Protein AF-A0A7J4UJZ7-F1 (afdb_monomer_lite)

Foldseek 3Di:
DWFWFQQPVPRDIDTDDAPDWDWDQDPVRDIAIEGEHEDAPVLQDQDDDDPDDDPVNVVSNSVSSRVVRRQVRVCVVQVVVVHYYDYDHPCNVCVPPPPD

Sequence (100 aa):
MFIPYVSPIDNKKHRYFVDFKIKTRNKRGFVETHLIEIKPKKQCKPPTKPKRMSKRYITEVQTWGINSAKWEAAKVYADLRGWKFQIITEDTLFAGKNNG

Secondary structure (DSSP, 8-state):
--EEEE-TTT--EEEE--SEEEEEE-TTS-EEEEEEEE--GGGGSPPPPPSS--HHHHHHHHHHHHHHHHHHHHHHHHHTTT-EEEEE-HHHHHTTS---

pLDDT: mean 92.51, std 11.06, range [41.94, 98.38]

Structure (mmCIF, N/CA/C/O backbone):
data_AF-A0A7J4UJZ7-F1
#
_entry.id   AF-A0A7J4UJZ7-F1
#
loop_
_atom_site.group_PDB
_atom_site.id
_atom_site.type_symbol
_atom_site.label_atom_id
_atom_site.label_alt_id
_atom_site.label_comp_id
_atom_site.label_asym_id
_atom_site.label_entity_id
_atom_site.label_seq_id
_atom_site.pdbx_PDB_ins_code
_atom_site.Cartn_x
_atom_site.Cartn_y
_atom_site.Cartn_z
_atom_site.occupancy
_atom_site.B_iso_or_equiv
_atom_site.auth_seq_id
_atom_site.auth_comp_id
_atom_site.auth_asym_id
_atom_site.auth_atom_id
_atom_site.pdbx_PDB_model_num
ATOM 1 N N . MET A 1 1 ? -0.443 -7.370 12.210 1.00 88.62 1 MET A N 1
ATOM 2 C CA . MET A 1 1 ? -1.473 -7.886 11.271 1.00 88.62 1 MET A CA 1
ATOM 3 C C . MET A 1 1 ? -0.858 -7.919 9.884 1.00 88.62 1 MET A C 1
ATOM 5 O O . MET A 1 1 ? -0.064 -7.034 9.605 1.00 88.62 1 MET A O 1
ATOM 9 N N . PHE A 1 2 ? -1.200 -8.891 9.041 1.00 95.81 2 PHE A N 1
ATOM 10 C CA . PHE A 1 2 ? -0.784 -8.889 7.639 1.00 95.81 2 PHE A CA 1
ATOM 11 C C . PHE A 1 2 ? -1.987 -9.090 6.719 1.00 95.81 2 PHE A C 1
ATOM 13 O O . PHE A 1 2 ? -3.005 -9.648 7.132 1.00 95.81 2 PHE A O 1
ATOM 20 N N . ILE A 1 3 ? -1.842 -8.638 5.481 1.00 97.31 3 ILE A N 1
ATOM 21 C CA . ILE A 1 3 ? -2.825 -8.752 4.410 1.00 97.31 3 ILE A CA 1
ATOM 22 C C . ILE A 1 3 ? -2.174 -9.588 3.303 1.00 97.31 3 ILE A C 1
ATOM 24 O O . ILE A 1 3 ? -1.100 -9.215 2.821 1.00 97.31 3 ILE A O 1
ATOM 28 N N . PRO A 1 4 ? -2.737 -10.748 2.933 1.00 97.69 4 PRO A N 1
ATOM 29 C CA . PRO A 1 4 ? -2.195 -11.538 1.839 1.00 97.69 4 PRO A CA 1
ATOM 30 C C . PRO A 1 4 ? -2.475 -10.842 0.502 1.00 97.69 4 PRO A C 1
ATOM 32 O O . PRO A 1 4 ? -3.580 -10.359 0.276 1.00 97.69 4 PRO A O 1
ATOM 35 N N . TYR A 1 5 ? -1.492 -10.829 -0.393 1.00 98.25 5 TYR A N 1
ATOM 36 C CA .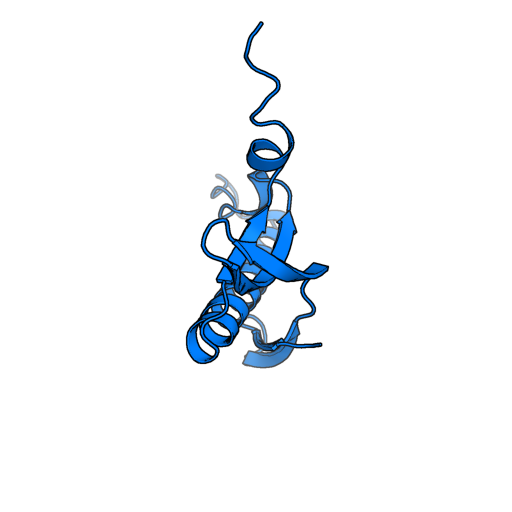 TYR A 1 5 ? -1.661 -10.373 -1.775 1.00 98.25 5 TYR A CA 1
ATOM 37 C C . TYR A 1 5 ? -0.871 -11.275 -2.725 1.00 98.25 5 TYR A C 1
ATOM 39 O O . TYR A 1 5 ? 0.067 -11.951 -2.300 1.00 98.25 5 TYR A O 1
ATOM 47 N N . VAL A 1 6 ? -1.246 -11.306 -4.003 1.00 98.00 6 VAL A N 1
ATOM 48 C CA . VAL A 1 6 ? -0.453 -11.977 -5.042 1.00 98.00 6 VAL A CA 1
ATOM 49 C C . VAL A 1 6 ? 0.424 -10.932 -5.715 1.00 98.00 6 VAL A C 1
ATOM 51 O O . VAL A 1 6 ? -0.069 -9.895 -6.158 1.00 98.00 6 VAL A O 1
ATOM 54 N N . SER A 1 7 ? 1.730 -11.173 -5.756 1.00 97.19 7 SER A N 1
ATOM 55 C CA . SER A 1 7 ? 2.659 -10.264 -6.422 1.00 97.19 7 SER A CA 1
ATOM 56 C C . SER A 1 7 ? 2.544 -10.435 -7.941 1.00 97.19 7 SER A C 1
ATOM 58 O O . SER A 1 7 ? 2.648 -11.558 -8.434 1.00 97.19 7 SER A O 1
ATOM 60 N N . PRO A 1 8 ? 2.370 -9.345 -8.710 1.00 96.88 8 PRO A N 1
ATOM 61 C CA . PRO A 1 8 ? 2.224 -9.429 -10.162 1.00 96.88 8 PRO A CA 1
ATOM 62 C C . PRO A 1 8 ? 3.541 -9.763 -10.879 1.00 96.88 8 PRO A C 1
ATOM 64 O O . PRO A 1 8 ? 3.537 -9.983 -12.084 1.00 96.88 8 PRO A O 1
ATOM 67 N N . ILE A 1 9 ? 4.670 -9.771 -10.162 1.00 96.31 9 ILE A N 1
ATOM 68 C CA . ILE A 1 9 ? 5.999 -9.998 -10.747 1.00 96.31 9 ILE A CA 1
ATOM 69 C C . ILE A 1 9 ? 6.348 -11.484 -10.795 1.00 96.31 9 ILE A C 1
ATOM 71 O O . ILE A 1 9 ? 6.948 -11.946 -11.758 1.00 96.31 9 ILE A O 1
ATOM 75 N N . ASP A 1 10 ? 5.978 -12.228 -9.756 1.00 96.56 10 ASP A N 1
ATOM 76 C CA . ASP A 1 10 ? 6.312 -13.645 -9.594 1.00 96.56 10 ASP A CA 1
ATOM 77 C C . ASP A 1 10 ? 5.074 -14.546 -9.469 1.00 96.56 10 ASP A C 1
ATOM 79 O O . ASP A 1 10 ? 5.217 -15.764 -9.387 1.00 96.56 10 ASP A O 1
ATOM 83 N N . ASN A 1 11 ? 3.870 -13.963 -9.452 1.00 96.81 11 ASN A N 1
ATOM 84 C CA . ASN A 1 11 ? 2.585 -14.642 -9.282 1.00 96.81 11 ASN A CA 1
ATOM 85 C C . ASN A 1 11 ? 2.490 -15.495 -8.000 1.00 96.81 11 ASN A C 1
ATOM 87 O O . ASN A 1 11 ? 1.727 -16.460 -7.927 1.00 96.81 11 ASN A O 1
ATOM 91 N N . LYS A 1 12 ? 3.272 -15.160 -6.965 1.00 97.81 12 LYS A N 1
ATOM 92 C CA . LYS A 1 12 ? 3.263 -15.861 -5.671 1.00 97.81 12 LYS A CA 1
ATOM 93 C C . LYS A 1 12 ? 2.476 -15.076 -4.630 1.00 97.81 12 LYS A C 1
ATOM 95 O O . LYS A 1 12 ? 2.261 -13.874 -4.766 1.00 97.81 12 LYS A O 1
ATOM 100 N N . LYS A 1 13 ? 2.040 -15.759 -3.567 1.00 97.94 13 LYS A N 1
ATOM 101 C CA . LYS A 1 13 ? 1.401 -15.122 -2.405 1.00 97.94 13 LYS A CA 1
ATOM 102 C C . LYS A 1 13 ? 2.462 -14.500 -1.498 1.00 97.94 13 LYS A C 1
ATOM 104 O O . LYS A 1 13 ? 3.407 -15.171 -1.094 1.00 97.94 13 LYS A O 1
ATOM 109 N N . HIS A 1 14 ? 2.255 -13.243 -1.130 1.00 98.38 14 HIS A N 1
ATOM 110 C CA . HIS A 1 14 ? 3.113 -12.454 -0.250 1.00 98.38 14 HIS A CA 1
ATOM 111 C C . HIS A 1 14 ? 2.297 -11.831 0.883 1.00 98.38 14 HIS A C 1
ATOM 113 O O . HIS A 1 14 ? 1.064 -11.808 0.861 1.00 98.38 14 HIS A O 1
ATOM 119 N N .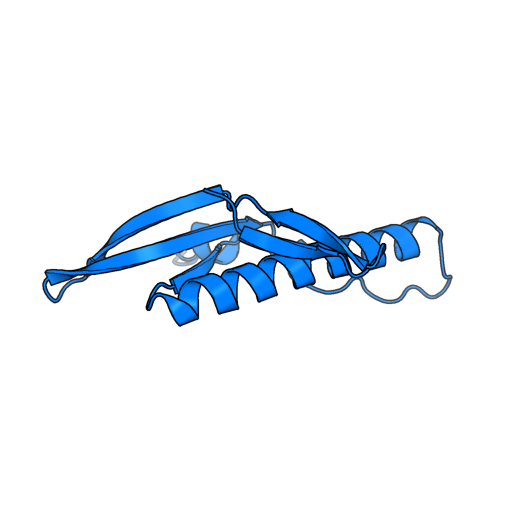 ARG A 1 15 ? 3.000 -11.322 1.898 1.00 98.06 15 ARG A N 1
ATOM 120 C CA . ARG A 1 15 ? 2.400 -10.631 3.044 1.00 98.06 15 ARG A CA 1
ATOM 121 C C . ARG A 1 15 ? 2.651 -9.134 2.937 1.00 98.06 15 ARG A C 1
ATOM 123 O O . ARG A 1 15 ? 3.796 -8.707 2.820 1.00 98.06 15 ARG A O 1
ATOM 130 N N . TYR A 1 16 ? 1.587 -8.350 3.021 1.00 97.94 16 TYR A N 1
ATOM 131 C CA . TYR A 1 16 ? 1.643 -6.902 3.151 1.00 97.94 16 TYR A CA 1
ATOM 132 C C . TYR A 1 16 ? 1.358 -6.497 4.599 1.00 97.94 16 TYR A C 1
ATOM 134 O O . TYR A 1 16 ? 0.371 -6.929 5.197 1.00 97.94 16 TYR A O 1
ATOM 142 N N . PHE A 1 17 ? 2.237 -5.675 5.159 1.00 97.50 17 PHE A N 1
ATOM 143 C CA . PHE A 1 17 ? 2.078 -5.051 6.464 1.00 97.50 17 PHE A CA 1
ATOM 144 C C . PHE A 1 17 ? 1.846 -3.561 6.230 1.00 97.50 17 PHE A C 1
ATOM 146 O O . PHE A 1 17 ? 2.715 -2.904 5.666 1.00 97.50 17 PHE A O 1
ATOM 153 N N . VAL A 1 18 ? 0.665 -3.075 6.609 1.00 96.62 18 VAL A N 1
ATOM 154 C CA . VAL A 1 18 ? 0.333 -1.642 6.591 1.00 96.62 18 VAL A CA 1
ATOM 155 C C . VAL A 1 18 ? 1.055 -0.930 7.732 1.00 96.62 18 VAL A C 1
ATOM 157 O O . VAL A 1 18 ? 1.295 -1.553 8.771 1.00 96.62 18 VAL A O 1
ATOM 160 N N . ASP A 1 19 ? 1.338 0.361 7.571 1.00 97.00 19 ASP A N 1
ATOM 161 C CA . ASP A 1 19 ? 2.020 1.153 8.603 1.00 97.00 19 ASP A CA 1
ATOM 162 C C . ASP A 1 19 ? 1.207 1.229 9.900 1.00 97.00 19 ASP A C 1
ATOM 164 O O . ASP A 1 19 ? 1.732 0.988 10.988 1.00 97.00 19 ASP A O 1
ATOM 168 N N . PHE A 1 20 ? -0.100 1.506 9.794 1.00 97.25 20 PHE A N 1
ATOM 169 C CA . PHE A 1 20 ? -0.972 1.605 10.963 1.00 97.25 20 PHE A CA 1
ATOM 170 C C . PHE A 1 20 ? -2.312 0.903 10.776 1.00 97.25 20 PHE A C 1
ATOM 172 O O . PHE A 1 20 ? -2.938 0.919 9.715 1.00 97.25 20 PHE A O 1
ATOM 179 N N . LYS A 1 21 ? -2.801 0.342 11.882 1.00 97.19 21 LYS A N 1
ATOM 180 C CA . LYS A 1 21 ? -4.195 -0.053 12.065 1.00 97.19 21 LYS A CA 1
ATOM 181 C C . LYS A 1 21 ? -4.724 0.669 13.291 1.00 97.19 21 LYS A C 1
ATOM 183 O O . LYS A 1 21 ? -4.327 0.342 14.407 1.00 97.19 21 LYS A O 1
ATOM 188 N N . ILE A 1 22 ? -5.627 1.617 13.088 1.00 96.44 22 ILE A N 1
ATOM 189 C CA . ILE A 1 22 ? -6.177 2.437 14.169 1.00 96.44 22 ILE A CA 1
ATOM 190 C C . ILE A 1 22 ? -7.673 2.194 14.326 1.00 96.44 22 ILE A C 1
ATOM 192 O O . ILE A 1 22 ? -8.359 1.800 13.382 1.00 96.44 22 ILE A O 1
ATOM 196 N N . LYS A 1 23 ? -8.179 2.445 15.532 1.00 96.62 23 LYS A N 1
ATOM 197 C CA . LYS A 1 23 ? -9.610 2.574 15.792 1.00 96.62 23 LYS A CA 1
ATOM 198 C C . LYS A 1 23 ? -9.894 4.009 16.196 1.00 96.62 23 LYS A C 1
ATOM 200 O O . LYS A 1 23 ? -9.217 4.541 17.069 1.00 96.62 23 LYS A O 1
ATOM 205 N N . THR A 1 24 ? -10.883 4.620 15.572 1.00 94.56 24 THR A N 1
ATOM 206 C CA . THR A 1 24 ? -11.313 5.987 15.862 1.00 94.56 24 THR A CA 1
ATOM 207 C C . THR A 1 24 ? -12.773 5.956 16.283 1.00 94.56 24 THR A C 1
ATOM 209 O O . THR A 1 24 ? -13.522 5.060 15.897 1.00 94.56 24 THR A O 1
ATOM 212 N N . ARG A 1 25 ? -13.193 6.912 17.111 1.00 95.12 25 ARG A N 1
ATOM 213 C CA . ARG A 1 25 ? -14.612 7.140 17.384 1.00 95.12 25 ARG A CA 1
ATOM 214 C C . ARG A 1 25 ? -15.030 8.381 16.612 1.00 95.12 25 ARG A C 1
ATOM 216 O O . ARG A 1 25 ? -14.457 9.448 16.818 1.00 95.12 25 ARG A O 1
ATOM 223 N N . ASN A 1 26 ? -15.988 8.243 15.702 1.00 91.38 26 ASN A N 1
ATOM 224 C CA . ASN A 1 26 ? -16.475 9.380 14.930 1.00 91.38 26 ASN A CA 1
ATOM 225 C C . ASN A 1 26 ? -17.386 10.282 15.788 1.00 91.38 26 ASN A C 1
ATOM 227 O O . ASN A 1 26 ? -17.788 9.920 16.895 1.00 91.38 26 ASN A O 1
ATOM 231 N N . LYS A 1 27 ? -17.750 11.463 15.267 1.00 92.12 27 LYS A N 1
ATOM 232 C CA . LYS A 1 27 ? -18.602 12.441 15.977 1.00 92.12 27 LYS A CA 1
ATOM 233 C C . LYS A 1 27 ? -19.981 11.898 16.376 1.00 92.12 27 LYS A C 1
ATOM 235 O O . LYS A 1 27 ? -20.614 12.450 17.263 1.00 92.12 27 LYS A O 1
ATOM 240 N N . ARG A 1 28 ? -20.448 10.830 15.722 1.00 93.50 28 ARG A N 1
ATOM 241 C CA . ARG A 1 28 ? -21.721 10.155 16.017 1.00 93.50 28 ARG A CA 1
ATOM 242 C C . ARG A 1 28 ? -21.569 9.036 17.057 1.00 93.50 28 ARG A C 1
ATOM 244 O O . ARG A 1 28 ? -22.530 8.336 17.340 1.00 93.50 28 ARG A O 1
ATOM 251 N N . GLY A 1 29 ? -20.369 8.842 17.606 1.00 93.19 29 GLY A N 1
ATOM 252 C CA . GLY A 1 29 ? -20.083 7.837 18.624 1.00 93.19 29 GLY A CA 1
ATOM 253 C C . GLY A 1 29 ? -19.750 6.444 18.083 1.00 93.19 29 GLY A C 1
ATOM 254 O O . GLY A 1 29 ? -19.396 5.581 18.887 1.00 93.19 29 GLY A O 1
ATOM 255 N N . PHE A 1 30 ? -19.794 6.211 16.766 1.00 94.00 3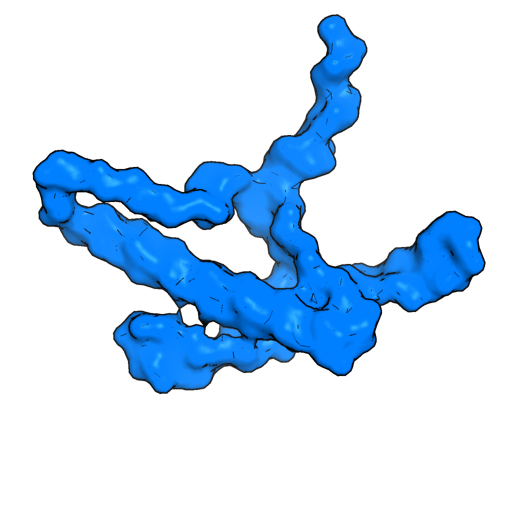0 PHE A N 1
ATOM 256 C CA . PHE A 1 30 ? -19.458 4.908 16.182 1.00 94.00 30 PHE A CA 1
ATOM 257 C C . PHE A 1 30 ? -17.947 4.685 16.150 1.00 94.00 30 PHE A C 1
ATOM 259 O O . PHE A 1 30 ? -17.180 5.606 15.861 1.00 94.00 30 PHE A O 1
ATOM 266 N N . VAL A 1 31 ? -17.527 3.449 16.431 1.00 96.12 31 VAL A N 1
ATOM 267 C CA . VAL A 1 31 ? -16.123 3.039 16.337 1.00 96.12 31 VAL A CA 1
ATOM 268 C C . VAL A 1 31 ? -15.833 2.564 14.917 1.00 96.12 31 VAL A C 1
ATOM 270 O O . VAL A 1 31 ? -16.434 1.603 14.445 1.00 96.12 31 VAL A O 1
ATOM 273 N N . GLU A 1 32 ? -14.881 3.212 14.260 1.00 96.44 32 GLU A N 1
ATOM 274 C CA . GLU A 1 32 ? -14.412 2.878 12.918 1.00 96.44 32 GLU A CA 1
ATOM 275 C C . GLU A 1 32 ? -12.994 2.310 13.000 1.00 96.44 32 GLU A C 1
ATOM 277 O O . GLU A 1 32 ? -12.179 2.743 13.814 1.00 96.44 32 GLU A O 1
ATOM 282 N N . THR A 1 33 ? -12.683 1.318 12.166 1.00 97.38 33 THR A N 1
ATOM 283 C CA . THR A 1 33 ? -11.315 0.798 12.031 1.00 97.38 33 THR A CA 1
ATOM 284 C C . THR A 1 33 ? -10.728 1.278 10.712 1.00 97.38 33 THR A C 1
ATOM 286 O O . THR A 1 33 ? -11.359 1.138 9.665 1.00 97.38 33 THR A O 1
ATOM 289 N N . HIS A 1 34 ? -9.510 1.812 10.764 1.00 97.12 34 HIS A N 1
ATOM 290 C CA . HIS A 1 34 ? -8.783 2.306 9.602 1.00 97.12 34 HIS A CA 1
ATOM 291 C C . HIS A 1 34 ? -7.463 1.552 9.442 1.00 97.12 34 HIS A C 1
ATOM 293 O O . HIS A 1 34 ? -6.742 1.324 10.415 1.00 97.12 34 HIS A O 1
ATOM 299 N N . LEU A 1 35 ? -7.150 1.187 8.205 1.00 98.06 35 LEU A N 1
ATOM 300 C CA . LEU A 1 35 ? -5.847 0.724 7.755 1.00 98.06 35 LEU A CA 1
ATOM 301 C C . LEU A 1 35 ? -5.186 1.876 7.004 1.00 98.06 35 LEU A C 1
ATOM 303 O O . LEU A 1 35 ? -5.783 2.430 6.082 1.00 98.06 35 LEU A O 1
ATOM 307 N N . ILE A 1 36 ? -3.982 2.253 7.415 1.00 97.12 36 ILE A N 1
ATOM 308 C CA . ILE A 1 36 ? -3.296 3.439 6.911 1.00 97.12 36 ILE A CA 1
ATOM 309 C C . ILE A 1 36 ? -1.916 3.044 6.399 1.00 97.12 36 ILE A C 1
ATOM 311 O O . ILE A 1 36 ? -1.157 2.380 7.105 1.00 97.12 36 ILE A O 1
ATOM 315 N N . GLU A 1 37 ? -1.606 3.508 5.195 1.00 97.50 37 GLU A N 1
ATOM 316 C CA . GLU A 1 37 ? -0.264 3.516 4.614 1.00 97.50 37 GLU A CA 1
ATOM 317 C C . GLU A 1 37 ? 0.197 4.971 4.454 1.00 97.50 37 GLU A C 1
ATOM 319 O O . GLU A 1 37 ? -0.560 5.808 3.964 1.00 97.50 37 GLU A O 1
ATOM 324 N N . ILE A 1 38 ? 1.436 5.280 4.820 1.00 95.56 38 ILE A N 1
ATOM 325 C CA . ILE A 1 38 ? 2.075 6.576 4.597 1.00 95.56 38 ILE A CA 1
ATOM 326 C C . ILE A 1 38 ? 3.034 6.456 3.412 1.00 95.56 38 ILE A C 1
ATOM 328 O O . ILE A 1 38 ? 4.002 5.691 3.433 1.00 95.56 38 ILE A O 1
ATOM 332 N N . LYS A 1 39 ? 2.803 7.251 2.363 1.00 94.31 39 LYS A N 1
ATOM 333 C CA . LYS A 1 39 ? 3.697 7.320 1.198 1.00 94.31 39 LYS A CA 1
ATOM 334 C C . LYS A 1 39 ? 3.825 8.735 0.660 1.00 94.31 39 LYS A C 1
ATOM 336 O O . LYS A 1 39 ? 2.842 9.468 0.660 1.00 94.31 39 LYS A O 1
ATOM 341 N N . PRO A 1 40 ? 4.989 9.101 0.094 1.00 94.38 40 PRO A N 1
ATOM 342 C CA . PRO A 1 40 ? 5.093 10.316 -0.699 1.00 94.38 40 PRO A CA 1
ATOM 343 C C . PRO A 1 40 ? 4.114 10.279 -1.879 1.00 94.38 40 PRO A C 1
ATOM 345 O O . PRO A 1 40 ? 4.034 9.271 -2.595 1.00 94.38 40 PRO A O 1
ATOM 348 N N . LYS A 1 41 ? 3.425 11.385 -2.162 1.00 93.06 41 LYS A N 1
ATOM 349 C CA . LYS A 1 41 ? 2.436 11.493 -3.248 1.00 93.06 41 LYS A CA 1
ATOM 350 C C . LYS A 1 41 ? 3.019 11.116 -4.603 1.00 93.06 41 LYS A C 1
ATOM 352 O O . LYS A 1 41 ? 2.350 10.485 -5.421 1.00 93.06 41 LYS A O 1
ATOM 357 N N . LYS A 1 42 ? 4.291 11.447 -4.836 1.00 90.25 42 LYS A N 1
ATOM 358 C CA . LYS A 1 42 ? 5.018 11.076 -6.061 1.00 90.25 42 LYS A CA 1
ATOM 359 C C . LYS A 1 42 ? 5.059 9.560 -6.298 1.00 90.25 42 LYS A C 1
ATOM 361 O O . LYS A 1 42 ? 5.053 9.141 -7.448 1.00 90.25 42 LYS A O 1
ATOM 366 N N . GLN A 1 43 ? 5.082 8.747 -5.239 1.00 89.75 43 GLN A N 1
ATOM 367 C CA . GLN A 1 43 ? 5.103 7.280 -5.332 1.00 89.75 43 GLN A CA 1
ATOM 368 C C . GLN A 1 43 ? 3.708 6.667 -5.507 1.00 89.75 43 GLN A C 1
ATOM 370 O O . GLN A 1 43 ? 3.589 5.492 -5.840 1.00 89.75 43 GLN A O 1
ATOM 375 N N . CYS A 1 44 ? 2.651 7.457 -5.317 1.00 92.19 44 CYS A N 1
ATOM 376 C CA . CYS A 1 44 ? 1.266 7.022 -5.496 1.00 92.19 44 CYS A CA 1
ATOM 377 C C . CYS A 1 44 ? 0.825 7.041 -6.971 1.00 92.19 44 CYS A C 1
ATOM 379 O O . CYS A 1 44 ? -0.333 6.769 -7.276 1.00 92.19 44 CYS A O 1
ATOM 381 N N . LYS A 1 45 ? 1.729 7.386 -7.895 1.00 91.94 45 LYS A N 1
ATOM 382 C CA . LYS A 1 45 ? 1.467 7.481 -9.334 1.00 91.94 45 LYS A CA 1
ATOM 383 C C . LYS A 1 45 ? 2.374 6.527 -10.112 1.00 91.94 45 LYS A C 1
ATOM 385 O O . LYS A 1 45 ? 3.504 6.294 -9.677 1.00 91.94 45 LYS A O 1
ATOM 390 N N . PRO A 1 46 ? 1.907 5.993 -11.254 1.00 91.25 46 PRO A N 1
ATOM 391 C CA . PRO A 1 46 ? 2.746 5.177 -12.118 1.00 91.25 46 PRO A CA 1
ATOM 392 C C . PRO A 1 46 ? 3.953 5.983 -12.619 1.00 91.25 46 PRO A C 1
ATOM 394 O O . PRO A 1 46 ? 3.833 7.194 -12.840 1.00 91.25 46 PRO A O 1
ATOM 397 N N . PRO A 1 47 ? 5.115 5.338 -12.814 1.00 91.06 47 PRO A N 1
ATOM 398 C CA . PRO A 1 47 ? 6.293 6.009 -13.340 1.00 91.06 47 PRO A CA 1
ATOM 399 C C . PRO A 1 47 ? 6.039 6.502 -14.768 1.00 91.06 47 PRO A C 1
ATOM 401 O O . PRO A 1 47 ? 5.508 5.782 -15.618 1.00 91.06 47 PRO A O 1
ATOM 404 N N . THR A 1 48 ? 6.447 7.738 -15.046 1.00 91.31 48 THR A N 1
ATOM 405 C CA . THR A 1 48 ? 6.299 8.350 -16.368 1.00 91.31 48 THR A CA 1
ATOM 406 C C . THR A 1 48 ? 7.154 7.613 -17.392 1.00 91.31 48 THR A C 1
ATOM 408 O O . THR A 1 48 ? 8.347 7.410 -17.171 1.00 91.31 48 THR A O 1
ATOM 411 N N . LYS A 1 49 ? 6.559 7.240 -18.530 1.00 90.44 49 LYS A N 1
ATOM 412 C CA . LYS A 1 49 ? 7.267 6.539 -19.607 1.00 90.44 49 LYS A CA 1
ATOM 413 C C . LYS A 1 49 ? 8.410 7.413 -20.158 1.00 90.44 49 LYS A C 1
ATOM 415 O O . LYS A 1 49 ? 8.136 8.488 -20.696 1.00 90.44 49 LYS A O 1
ATOM 420 N N . PRO A 1 50 ? 9.680 6.986 -20.048 1.00 89.94 50 PRO A N 1
ATOM 421 C CA . PRO A 1 50 ? 10.809 7.730 -20.589 1.00 89.94 50 PRO A CA 1
ATOM 422 C C . PRO A 1 50 ? 10.930 7.522 -22.105 1.00 89.94 50 PRO A C 1
ATOM 424 O O . PRO A 1 50 ? 10.445 6.531 -22.650 1.00 89.94 50 PRO A O 1
ATOM 427 N N . LYS A 1 51 ? 11.665 8.413 -22.789 1.00 89.50 51 LYS A N 1
ATOM 428 C CA . LYS A 1 51 ? 12.009 8.242 -24.217 1.00 89.50 51 LYS A CA 1
ATOM 429 C C . LYS A 1 51 ? 12.831 6.972 -24.475 1.00 89.50 51 LYS A C 1
ATOM 431 O O . LYS A 1 51 ? 12.662 6.328 -25.502 1.00 89.50 51 LYS A O 1
ATOM 436 N N . ARG A 1 52 ? 13.711 6.607 -23.535 1.00 89.38 52 ARG A N 1
ATOM 437 C CA . ARG A 1 52 ? 14.511 5.376 -23.572 1.00 89.38 52 ARG A CA 1
ATOM 438 C C . ARG A 1 52 ? 14.135 4.479 -22.403 1.00 89.38 52 ARG A C 1
ATOM 440 O O . ARG A 1 52 ? 14.252 4.889 -21.249 1.00 89.38 52 ARG A O 1
ATOM 447 N N . MET A 1 53 ? 13.765 3.240 -22.707 1.00 91.06 53 MET A N 1
ATOM 448 C CA . MET A 1 53 ? 13.515 2.199 -21.710 1.00 91.06 53 MET A CA 1
ATOM 449 C C . MET A 1 53 ? 14.831 1.839 -21.012 1.00 91.06 53 MET A C 1
ATOM 451 O O . MET A 1 53 ? 15.685 1.155 -21.573 1.00 91.06 53 MET A O 1
ATOM 455 N N . SER A 1 54 ? 15.026 2.359 -19.803 1.00 94.19 54 SER A N 1
ATOM 456 C CA . SER A 1 54 ? 16.195 2.064 -18.974 1.00 94.19 54 SER A CA 1
ATOM 457 C C . SER A 1 54 ? 15.886 0.934 -17.992 1.00 94.19 54 SER A C 1
ATOM 459 O O . SER A 1 54 ? 14.730 0.721 -17.625 1.00 94.19 54 SER A O 1
ATOM 461 N N . LYS A 1 55 ? 16.923 0.242 -17.501 1.00 94.44 55 LYS A N 1
ATOM 462 C CA . LYS A 1 55 ? 16.769 -0.746 -16.416 1.00 94.44 55 LYS A CA 1
ATOM 463 C C . LYS A 1 55 ? 16.073 -0.133 -15.197 1.00 94.44 55 LYS A C 1
ATOM 465 O O . LYS A 1 55 ? 15.173 -0.741 -14.634 1.00 94.44 55 LYS A O 1
ATOM 470 N N . ARG A 1 56 ? 16.432 1.113 -14.866 1.00 92.88 56 ARG A N 1
ATOM 471 C CA . ARG A 1 56 ? 15.804 1.889 -13.792 1.00 92.88 56 ARG A CA 1
ATOM 472 C C . ARG A 1 56 ? 14.294 2.030 -13.989 1.00 92.88 56 ARG A C 1
ATOM 474 O O . ARG A 1 56 ? 13.550 1.769 -13.053 1.00 92.88 56 ARG A O 1
ATOM 481 N N . TYR A 1 57 ? 13.843 2.391 -15.191 1.00 93.94 57 TYR A N 1
ATOM 482 C CA . TYR A 1 57 ? 12.411 2.513 -15.472 1.00 93.94 57 TYR A CA 1
ATOM 483 C C . TYR A 1 57 ? 11.673 1.182 -15.292 1.00 93.94 57 TYR A C 1
ATOM 485 O O . TYR A 1 57 ? 10.602 1.151 -14.696 1.00 93.94 57 TYR A O 1
ATOM 493 N N . ILE A 1 58 ? 12.264 0.072 -15.743 1.00 93.75 58 ILE A N 1
ATOM 494 C CA . ILE A 1 58 ? 11.680 -1.264 -15.559 1.00 93.75 58 ILE A CA 1
ATOM 495 C C . ILE A 1 58 ? 11.525 -1.577 -14.061 1.00 93.75 58 ILE A C 1
ATOM 497 O O . ILE A 1 58 ? 10.450 -1.994 -13.636 1.00 93.75 58 ILE A O 1
ATOM 501 N N . THR A 1 59 ? 12.549 -1.312 -13.245 1.00 95.06 59 THR A N 1
ATOM 502 C CA . THR A 1 59 ? 12.485 -1.502 -11.785 1.00 95.06 59 THR A CA 1
ATOM 503 C C . THR A 1 59 ? 11.431 -0.611 -11.121 1.00 95.06 59 THR A C 1
ATOM 505 O O . THR A 1 59 ? 10.719 -1.061 -10.221 1.00 95.06 59 THR A O 1
ATOM 508 N N . GLU A 1 60 ? 11.295 0.640 -11.565 1.00 94.31 60 GLU A N 1
ATOM 509 C CA . GLU A 1 60 ? 10.266 1.565 -11.075 1.00 94.31 60 GLU A CA 1
ATOM 510 C C . GLU A 1 60 ? 8.855 1.053 -11.409 1.00 94.31 60 GLU A C 1
ATOM 512 O O . GLU A 1 60 ? 7.986 1.051 -10.536 1.00 94.31 60 GLU A O 1
ATOM 517 N N . VAL A 1 61 ? 8.634 0.542 -12.627 1.00 94.69 61 VAL A N 1
ATOM 518 C CA . VAL A 1 61 ? 7.356 -0.070 -13.044 1.00 94.69 61 VAL A CA 1
ATOM 519 C C . VAL A 1 61 ? 7.039 -1.307 -12.207 1.00 94.69 61 VAL A C 1
ATOM 521 O O . VAL A 1 61 ? 5.918 -1.442 -11.720 1.00 94.69 61 VAL A O 1
ATOM 524 N N . GLN A 1 62 ? 8.018 -2.191 -11.993 1.00 95.75 62 GLN A N 1
ATOM 525 C CA . GLN A 1 62 ? 7.835 -3.392 -11.174 1.00 95.75 62 GLN A CA 1
ATOM 526 C C . GLN A 1 62 ? 7.480 -3.038 -9.726 1.00 95.75 62 GLN A C 1
ATOM 528 O O . GLN A 1 62 ? 6.545 -3.597 -9.154 1.00 95.75 62 GLN A O 1
ATOM 533 N N . THR A 1 63 ? 8.195 -2.073 -9.146 1.00 95.69 63 THR A N 1
ATOM 534 C CA . THR A 1 63 ? 7.960 -1.602 -7.776 1.00 95.69 63 THR A CA 1
ATOM 535 C C . THR A 1 63 ? 6.574 -0.981 -7.639 1.00 95.69 63 THR A C 1
ATOM 537 O O . THR A 1 63 ? 5.861 -1.270 -6.675 1.00 95.69 63 THR A O 1
ATOM 540 N N . TRP A 1 64 ? 6.168 -0.160 -8.612 1.00 95.75 64 TRP A N 1
ATOM 541 C CA . TRP A 1 64 ? 4.824 0.402 -8.654 1.00 95.75 64 TRP A CA 1
ATOM 542 C C . TRP A 1 64 ? 3.764 -0.701 -8.731 1.00 95.75 64 TRP A C 1
ATOM 544 O O . TRP A 1 64 ? 2.863 -0.715 -7.900 1.00 95.75 64 TRP A O 1
ATOM 554 N N . GLY A 1 65 ? 3.926 -1.684 -9.623 1.00 96.31 65 GLY A N 1
ATOM 555 C CA . GLY A 1 65 ? 3.002 -2.814 -9.747 1.00 96.31 65 GLY A CA 1
ATOM 556 C C . GLY A 1 65 ? 2.849 -3.616 -8.449 1.00 96.31 65 GLY A C 1
ATOM 557 O O . GLY A 1 65 ? 1.730 -3.929 -8.044 1.00 96.31 65 GLY A O 1
ATOM 558 N N . ILE A 1 66 ? 3.952 -3.892 -7.744 1.00 97.44 66 ILE A N 1
ATOM 559 C CA . ILE A 1 66 ? 3.913 -4.560 -6.433 1.00 97.44 66 ILE A CA 1
ATOM 560 C C . ILE A 1 66 ? 3.133 -3.721 -5.413 1.00 97.44 66 ILE A C 1
ATOM 562 O O . ILE A 1 66 ? 2.283 -4.261 -4.707 1.00 97.44 66 ILE A O 1
ATOM 566 N N . ASN A 1 67 ? 3.410 -2.418 -5.313 1.00 96.81 67 ASN A N 1
ATOM 567 C CA . ASN A 1 67 ? 2.726 -1.547 -4.354 1.00 96.81 67 ASN A CA 1
ATOM 568 C C . ASN A 1 67 ? 1.238 -1.385 -4.685 1.00 96.81 67 ASN A C 1
ATOM 570 O O . ASN A 1 67 ? 0.411 -1.463 -3.782 1.00 96.81 67 ASN A O 1
ATOM 574 N N . SER A 1 68 ? 0.877 -1.256 -5.962 1.00 96.62 68 SER A N 1
ATOM 575 C CA . SER A 1 68 ? -0.524 -1.227 -6.389 1.00 96.62 68 SER A CA 1
ATOM 576 C C . SER A 1 68 ? -1.260 -2.514 -6.009 1.00 96.62 68 SER A C 1
ATOM 578 O O . SER A 1 68 ? -2.352 -2.438 -5.456 1.00 96.62 68 SER A O 1
ATOM 580 N N . ALA A 1 69 ? -0.644 -3.687 -6.201 1.00 97.94 69 ALA A N 1
ATOM 581 C CA . ALA A 1 69 ? -1.236 -4.963 -5.792 1.00 97.94 69 ALA A CA 1
ATOM 582 C C . ALA A 1 69 ? -1.418 -5.074 -4.265 1.00 97.94 69 ALA A C 1
ATOM 584 O O . ALA A 1 69 ? -2.433 -5.591 -3.796 1.00 97.94 69 ALA A O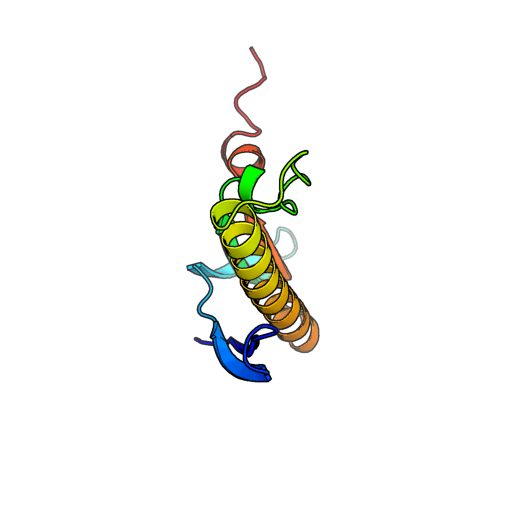 1
ATOM 585 N N . LYS A 1 70 ? -0.464 -4.558 -3.477 1.00 98.00 70 LYS A N 1
ATOM 586 C CA . LYS A 1 70 ? -0.583 -4.468 -2.011 1.00 98.00 70 LYS A CA 1
ATOM 587 C C . LYS A 1 70 ? -1.768 -3.597 -1.592 1.00 98.00 70 LYS A C 1
ATOM 589 O O . LYS A 1 70 ? -2.563 -4.013 -0.750 1.00 98.00 70 LYS A O 1
ATOM 594 N N . TRP A 1 71 ? -1.885 -2.403 -2.170 1.00 98.00 71 TRP A N 1
ATOM 595 C CA . TRP A 1 71 ? -2.943 -1.446 -1.839 1.00 98.00 71 TRP A CA 1
ATOM 596 C C . TRP A 1 71 ? -4.324 -1.950 -2.241 1.00 98.00 71 TRP A C 1
ATOM 598 O O . TRP A 1 71 ? -5.260 -1.817 -1.458 1.00 98.00 71 TRP A O 1
ATOM 608 N N . GLU A 1 72 ? -4.444 -2.590 -3.404 1.00 97.94 72 GLU A N 1
ATOM 609 C CA . GLU A 1 72 ? -5.698 -3.207 -3.839 1.00 97.94 72 GLU A CA 1
ATOM 610 C C . GLU A 1 72 ? -6.132 -4.313 -2.872 1.00 97.94 72 GLU A C 1
ATOM 612 O O . GLU A 1 72 ? -7.261 -4.316 -2.381 1.00 97.94 72 GLU A O 1
ATOM 617 N N . ALA A 1 73 ? -5.207 -5.200 -2.492 1.00 98.19 73 ALA A N 1
ATOM 618 C CA . ALA A 1 73 ? -5.490 -6.235 -1.505 1.00 98.19 73 ALA A CA 1
ATOM 619 C C . ALA A 1 73 ? -5.895 -5.645 -0.144 1.00 98.19 73 ALA A C 1
ATOM 621 O O . ALA A 1 73 ? -6.800 -6.166 0.507 1.00 98.19 73 ALA A O 1
ATOM 622 N N . ALA A 1 74 ? -5.261 -4.553 0.292 1.00 98.12 74 ALA A N 1
ATOM 623 C CA . ALA A 1 74 ? -5.614 -3.884 1.541 1.00 98.12 74 ALA A CA 1
ATOM 624 C C . ALA A 1 74 ? -6.981 -3.204 1.497 1.00 98.12 74 ALA A C 1
ATOM 626 O O . ALA A 1 74 ? -7.717 -3.280 2.482 1.00 98.12 74 ALA A O 1
ATOM 627 N N . LYS A 1 75 ? -7.338 -2.603 0.360 1.00 98.25 75 LYS A N 1
ATOM 628 C CA . LYS A 1 75 ? -8.663 -2.036 0.121 1.00 98.25 75 LYS A CA 1
ATOM 629 C C . LYS A 1 75 ? -9.740 -3.114 0.209 1.00 98.25 75 LYS A C 1
ATOM 631 O O . LYS A 1 75 ? -10.605 -3.019 1.071 1.00 98.25 75 LYS A O 1
ATOM 636 N N . VAL A 1 76 ? -9.609 -4.196 -0.559 1.00 98.25 76 VAL A N 1
ATOM 637 C CA . VAL A 1 76 ? -10.545 -5.335 -0.511 1.00 98.25 76 VAL A CA 1
ATOM 638 C C . VAL A 1 76 ? -10.626 -5.926 0.899 1.00 98.25 76 VAL A C 1
ATOM 640 O O . VAL A 1 76 ? -11.709 -6.202 1.413 1.00 98.25 76 VAL A O 1
ATOM 643 N N . TYR A 1 77 ? -9.484 -6.098 1.568 1.00 97.75 77 TYR A N 1
ATOM 644 C CA . TYR A 1 77 ? -9.439 -6.618 2.932 1.00 97.75 77 TYR A CA 1
ATOM 645 C C . TYR A 1 77 ? -10.189 -5.724 3.929 1.00 97.75 77 TYR A C 1
ATOM 647 O O . TYR A 1 77 ? -10.842 -6.252 4.838 1.00 97.75 77 TYR A O 1
ATOM 655 N N . ALA A 1 78 ? -10.079 -4.401 3.783 1.00 97.69 78 ALA A N 1
ATOM 656 C CA . ALA A 1 78 ? -10.787 -3.428 4.603 1.00 97.69 78 ALA A CA 1
ATOM 657 C C . ALA A 1 78 ? -12.292 -3.435 4.309 1.00 97.69 78 ALA A C 1
ATOM 659 O O . ALA A 1 78 ? -13.083 -3.566 5.244 1.00 97.69 78 ALA A O 1
ATOM 660 N N . ASP A 1 79 ? -12.673 -3.391 3.033 1.00 97.94 79 ASP A N 1
ATOM 661 C CA . ASP A 1 79 ? -14.067 -3.325 2.583 1.00 97.94 79 ASP A CA 1
ATOM 662 C C . ASP A 1 79 ? -14.871 -4.539 3.072 1.00 97.94 79 ASP A C 1
ATOM 664 O O . ASP A 1 79 ? -15.940 -4.384 3.661 1.00 97.94 79 ASP A O 1
ATOM 668 N N . LEU A 1 80 ? -14.300 -5.747 2.972 1.00 97.75 80 LEU A N 1
ATOM 669 C CA . LEU A 1 80 ? -14.911 -6.988 3.479 1.00 97.75 80 LEU A CA 1
ATOM 670 C C . LEU A 1 80 ? -15.179 -6.985 4.995 1.00 97.75 80 LEU A C 1
ATOM 672 O O . LEU A 1 80 ? -15.895 -7.847 5.497 1.00 97.75 80 LEU A O 1
ATOM 676 N N . ARG A 1 81 ? -14.574 -6.060 5.745 1.00 96.75 81 ARG A N 1
ATOM 677 C CA . ARG A 1 81 ? -14.705 -5.941 7.207 1.00 96.75 81 ARG A CA 1
ATOM 678 C C . ARG A 1 81 ? -15.450 -4.680 7.634 1.00 96.75 81 ARG A C 1
ATOM 680 O O . ARG A 1 81 ? -15.532 -4.416 8.833 1.00 96.75 81 ARG A O 1
ATOM 687 N N . GLY A 1 82 ? -15.939 -3.882 6.684 1.00 96.44 82 GLY A N 1
ATOM 688 C CA . GLY A 1 82 ? -16.481 -2.551 6.961 1.00 96.44 82 GLY A CA 1
ATOM 689 C C . GLY A 1 82 ? -15.435 -1.583 7.528 1.00 96.44 82 GLY A C 1
ATOM 690 O O . GLY A 1 82 ? -15.772 -0.665 8.273 1.00 96.44 82 GLY A O 1
ATOM 691 N N . TRP A 1 83 ? -14.152 -1.817 7.251 1.00 97.38 83 TRP A N 1
ATOM 692 C CA . TRP A 1 83 ? -13.052 -0.929 7.631 1.00 97.38 83 TRP A CA 1
ATOM 693 C C . TRP A 1 83 ? -12.741 0.033 6.484 1.00 97.38 83 TRP A C 1
ATOM 695 O O . TRP A 1 83 ? -13.219 -0.137 5.368 1.00 97.38 83 TRP A O 1
ATOM 705 N N . LYS A 1 84 ? -11.903 1.036 6.745 1.00 97.19 84 LYS A N 1
ATOM 706 C CA . LYS A 1 84 ? -11.446 1.993 5.728 1.00 97.19 84 LYS A CA 1
ATOM 707 C C . LYS A 1 84 ? -9.961 1.799 5.454 1.00 97.19 84 LYS A C 1
ATOM 709 O O . LYS A 1 84 ? -9.177 1.769 6.397 1.00 97.19 84 LYS A O 1
ATOM 714 N N . PHE A 1 85 ? -9.561 1.699 4.189 1.00 97.94 85 PHE A N 1
ATOM 715 C CA . PHE A 1 85 ? -8.152 1.769 3.792 1.00 97.94 85 PHE A CA 1
ATOM 716 C C . PHE A 1 85 ? -7.833 3.159 3.237 1.00 97.94 85 PHE A C 1
ATOM 718 O O . PHE A 1 85 ? -8.579 3.685 2.412 1.00 97.94 85 PHE A O 1
ATOM 725 N N . GLN A 1 86 ? -6.748 3.770 3.708 1.00 96.12 86 GLN A N 1
ATOM 726 C CA . GLN A 1 86 ? -6.348 5.120 3.323 1.00 96.12 86 GLN A CA 1
ATOM 727 C C . GLN A 1 86 ? -4.840 5.188 3.087 1.00 96.12 86 GLN A C 1
ATOM 729 O O . GLN A 1 86 ? -4.054 4.672 3.878 1.00 96.12 86 GLN A O 1
ATOM 734 N N . ILE A 1 87 ? -4.447 5.880 2.019 1.00 96.62 87 ILE A N 1
ATOM 735 C CA . ILE A 1 87 ? -3.056 6.268 1.785 1.00 96.62 87 ILE A CA 1
ATOM 736 C C . ILE A 1 87 ? -2.930 7.734 2.189 1.00 96.62 87 ILE A C 1
ATOM 738 O O . ILE A 1 87 ? -3.607 8.597 1.630 1.00 96.62 87 ILE A O 1
ATOM 742 N N . ILE A 1 88 ? -2.088 8.005 3.178 1.00 95.38 88 ILE A N 1
ATOM 743 C CA . ILE A 1 88 ? -1.782 9.347 3.659 1.00 95.38 88 ILE A CA 1
ATOM 744 C C . ILE A 1 88 ? -0.494 9.813 2.986 1.00 95.38 88 ILE A C 1
ATOM 746 O O . ILE A 1 88 ? 0.511 9.102 2.957 1.00 95.38 88 ILE A O 1
ATOM 750 N N . THR A 1 89 ? -0.541 11.027 2.449 1.00 95.88 89 THR A N 1
ATOM 751 C CA . THR A 1 89 ? 0.592 11.677 1.783 1.00 95.88 89 THR A CA 1
ATOM 752 C C . THR A 1 89 ? 0.924 12.993 2.476 1.00 95.88 89 THR A C 1
ATOM 754 O O . THR A 1 89 ? 0.174 13.456 3.342 1.00 95.88 89 THR A O 1
ATOM 757 N N . GLU A 1 90 ? 2.030 13.618 2.082 1.00 93.06 90 GLU A N 1
ATOM 758 C CA . GLU A 1 90 ? 2.433 14.949 2.531 1.00 93.06 90 GLU A CA 1
ATOM 759 C C . GLU A 1 90 ? 1.308 15.986 2.382 1.00 93.06 90 GLU A C 1
ATOM 761 O O . GLU A 1 90 ? 1.113 16.799 3.281 1.00 93.06 90 GLU A O 1
ATOM 766 N N . ASP A 1 91 ? 0.494 15.899 1.328 1.00 90.00 91 ASP A N 1
ATOM 767 C CA . ASP A 1 91 ? -0.641 16.802 1.125 1.00 90.00 91 ASP A CA 1
ATOM 768 C C . ASP A 1 91 ? -1.644 16.719 2.274 1.00 90.00 91 ASP A C 1
ATOM 770 O O . ASP A 1 91 ? -2.129 17.735 2.752 1.00 90.00 91 ASP A O 1
ATOM 774 N N . THR A 1 92 ? -1.959 15.508 2.735 1.00 87.00 92 THR A N 1
ATOM 775 C CA . THR A 1 92 ? -2.932 15.292 3.813 1.00 87.00 92 THR A CA 1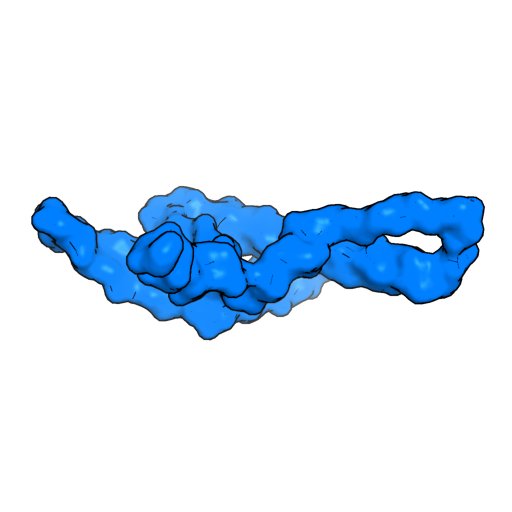
ATOM 776 C C . THR A 1 92 ? -2.353 15.678 5.170 1.00 87.00 92 THR A C 1
ATOM 778 O O . THR A 1 92 ? -3.078 16.183 6.024 1.00 87.00 92 THR A O 1
ATOM 781 N N . LEU A 1 93 ? -1.050 15.463 5.368 1.00 87.06 93 LEU A N 1
ATOM 782 C CA . LEU A 1 93 ? -0.355 15.812 6.608 1.00 87.06 93 LEU A CA 1
ATOM 783 C C . LEU A 1 93 ? -0.195 17.329 6.776 1.00 87.06 93 LEU A C 1
ATOM 785 O O . LEU A 1 93 ? -0.243 17.824 7.901 1.00 87.06 93 LEU A O 1
ATOM 789 N N . PHE A 1 94 ? -0.022 18.067 5.677 1.00 86.12 94 PHE A N 1
ATOM 790 C CA . PHE A 1 94 ? 0.263 19.505 5.700 1.00 86.12 94 PHE A CA 1
ATOM 791 C C . PHE A 1 94 ? -0.866 20.390 5.148 1.00 86.12 94 PHE A C 1
ATOM 793 O O . PHE A 1 94 ? -0.690 21.607 5.096 1.00 86.12 94 PHE A O 1
ATOM 800 N N . ALA A 1 95 ? -2.035 19.828 4.810 1.00 68.00 95 ALA A N 1
ATOM 801 C CA . ALA A 1 95 ? -3.192 20.544 4.246 1.00 68.00 95 ALA A CA 1
ATOM 802 C C . ALA A 1 95 ? -3.640 21.795 5.036 1.00 68.00 95 ALA A C 1
ATOM 804 O O . ALA A 1 95 ? -4.304 22.659 4.475 1.00 68.00 95 ALA A O 1
ATOM 805 N N . GLY A 1 96 ? -3.279 21.919 6.318 1.00 5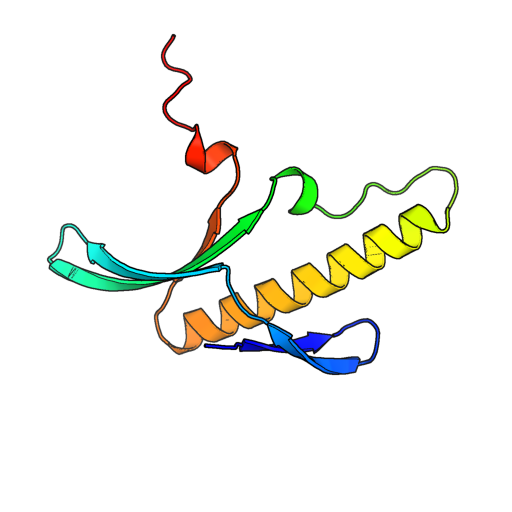5.81 96 GLY A N 1
ATOM 806 C CA . GLY A 1 96 ? -3.594 23.080 7.159 1.00 55.81 96 GLY A CA 1
ATOM 807 C C . GLY A 1 96 ? -2.588 24.241 7.125 1.00 55.81 96 GLY A C 1
ATOM 808 O O . GLY A 1 96 ? -2.782 25.196 7.869 1.00 55.81 96 GLY A O 1
ATOM 809 N N . LYS A 1 97 ? -1.506 24.181 6.330 1.00 51.44 97 LYS A N 1
ATOM 810 C CA . LYS A 1 97 ? -0.452 25.222 6.314 1.00 51.44 97 LYS A CA 1
ATOM 811 C C . LYS A 1 97 ? -0.573 26.282 5.207 1.00 51.44 97 LYS A C 1
ATOM 813 O O . LYS A 1 97 ? 0.245 27.192 5.183 1.00 51.44 97 LYS A O 1
ATOM 818 N N . ASN A 1 98 ? -1.595 26.222 4.351 1.00 47.56 98 ASN A N 1
ATOM 819 C CA . ASN A 1 98 ? -1.816 27.198 3.270 1.00 47.56 98 ASN A CA 1
ATOM 820 C C . ASN A 1 98 ? -2.934 28.211 3.591 1.00 47.56 98 ASN A C 1
ATOM 822 O O . ASN A 1 98 ? -3.759 28.506 2.735 1.00 47.56 98 ASN A O 1
ATOM 826 N N . ASN A 1 99 ? -2.963 28.728 4.822 1.00 41.94 99 ASN A N 1
ATOM 827 C CA . ASN A 1 99 ? -3.752 29.912 5.192 1.00 41.94 99 ASN A CA 1
ATOM 828 C C . ASN A 1 99 ? -2.792 31.042 5.602 1.00 41.94 99 ASN A C 1
ATOM 830 O O . ASN A 1 99 ? -2.833 31.510 6.740 1.00 41.94 99 ASN A O 1
ATOM 834 N N . GLY A 1 100 ? -1.867 31.384 4.703 1.00 42.44 100 GLY A N 1
ATOM 835 C CA . GLY A 1 100 ? -0.954 32.522 4.819 1.00 42.44 100 GLY A CA 1
ATOM 836 C C . GLY A 1 100 ? -1.235 33.526 3.719 1.00 42.44 100 GLY A C 1
ATOM 837 O O . GLY A 1 100 ? -1.565 33.060 2.605 1.00 42.44 100 GLY A O 1
#

Radius of gyration: 16.51 Å; chains: 1; bounding box: 38×48×43 Å